Protein AF-A0A1I5B4Q5-F1 (afdb_monomer)

Secondary structure (DSSP, 8-state):
--HHHHHHHTT-HHHHHHHHHHHHHSSS----HHHHHHHHHTS-TTS---SSSSPP-S-HHHHHHHHHHHHHHHHHHHHHHHHHHHHHHHH--

InterPro domains:
  IPR054190 Domain of unknown function DUF6895 [PF21836] (2-79)

Sequence (93 aa):
MSLLALRLERRQWDLLGELLATDACLPRPALDSANWGPLAAAQAPDGALPAVGDMPTGDAGEVFELVYHPTLVAAFATTLATSRAFTALVTTP

Foldseek 3Di:
DDPLVVCLVFQQLQVNLQVLLVLLPDPHRPLDPVNLVSSVVQADPVQWHARTDHQDDDDPVVSCVRGVNSSVSNVNSVVSNVVSVVVVVVPPD

Structure (mmCIF, N/CA/C/O backbone):
data_AF-A0A1I5B4Q5-F1
#
_entry.id   AF-A0A1I5B4Q5-F1
#
loop_
_atom_site.group_PDB
_atom_site.id
_atom_site.type_symbol
_atom_site.label_atom_id
_atom_site.label_alt_id
_atom_site.label_comp_id
_atom_site.label_asym_id
_a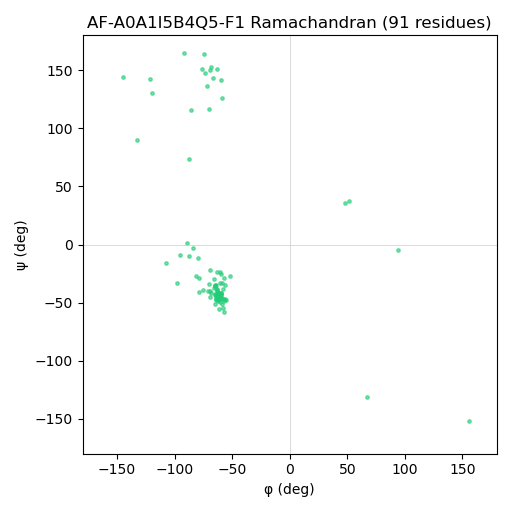tom_site.label_entity_id
_atom_site.label_seq_id
_atom_site.pdbx_PDB_ins_code
_atom_site.Cartn_x
_atom_site.Cartn_y
_atom_site.Cartn_z
_atom_site.occupancy
_atom_site.B_iso_or_equiv
_atom_site.auth_seq_id
_atom_site.auth_comp_id
_atom_site.auth_asym_id
_atom_site.auth_atom_id
_atom_site.pdbx_PDB_model_num
ATOM 1 N N . MET A 1 1 ? -21.017 -1.131 -2.957 1.00 56.06 1 MET A N 1
ATOM 2 C CA . MET A 1 1 ? -19.628 -1.425 -3.369 1.00 56.06 1 MET A CA 1
ATOM 3 C C . MET A 1 1 ? -18.723 -0.390 -2.714 1.00 56.06 1 MET A C 1
ATOM 5 O O . MET A 1 1 ? -19.031 0.788 -2.837 1.00 56.06 1 MET A O 1
ATOM 9 N N . SER A 1 2 ? -17.718 -0.802 -1.932 1.00 80.75 2 SER A N 1
ATOM 10 C CA . SER A 1 2 ? -16.832 0.128 -1.201 1.00 80.75 2 SER A CA 1
ATOM 11 C C . SER A 1 2 ? -15.811 0.779 -2.142 1.00 80.75 2 SER A C 1
ATOM 13 O O . SER A 1 2 ? -15.413 0.164 -3.132 1.00 80.75 2 SER A O 1
ATOM 15 N N . LEU A 1 3 ? -15.368 2.005 -1.833 1.00 79.31 3 LEU A N 1
ATOM 16 C CA . LEU A 1 3 ? -14.336 2.709 -2.606 1.00 79.31 3 LEU A CA 1
ATOM 17 C C . LEU A 1 3 ? -13.025 1.910 -2.672 1.00 79.31 3 LEU A C 1
ATOM 19 O O . LEU A 1 3 ? -12.423 1.852 -3.739 1.00 79.31 3 LEU A O 1
ATOM 23 N N . LEU A 1 4 ? -12.635 1.242 -1.579 1.00 79.94 4 LEU A N 1
ATOM 24 C CA . LEU A 1 4 ? -11.444 0.381 -1.530 1.00 79.94 4 LEU A CA 1
ATOM 25 C C . LEU A 1 4 ? -11.549 -0.792 -2.515 1.00 79.94 4 LEU A C 1
ATOM 27 O O . LEU A 1 4 ? -10.645 -1.004 -3.320 1.00 79.94 4 LEU A O 1
ATOM 31 N N . ALA A 1 5 ? -12.697 -1.479 -2.529 1.00 74.19 5 ALA A N 1
ATOM 32 C CA . ALA A 1 5 ? -12.945 -2.603 -3.432 1.00 74.19 5 ALA A CA 1
ATOM 33 C C . ALA A 1 5 ? -12.848 -2.183 -4.909 1.00 74.19 5 ALA A C 1
ATOM 35 O O . ALA A 1 5 ? -12.197 -2.852 -5.705 1.00 74.19 5 ALA A O 1
ATOM 36 N N . LEU A 1 6 ? -13.401 -1.017 -5.263 1.00 77.12 6 LEU A N 1
ATOM 37 C CA . LEU A 1 6 ? -13.305 -0.488 -6.627 1.00 77.12 6 LEU A CA 1
ATOM 38 C C . LEU A 1 6 ? -11.857 -0.153 -7.034 1.00 77.12 6 LEU A C 1
ATOM 40 O O . LEU A 1 6 ? -11.500 -0.289 -8.205 1.00 77.12 6 LEU A O 1
ATOM 44 N N . ARG A 1 7 ? -11.022 0.337 -6.107 1.00 83.00 7 ARG A N 1
ATOM 45 C CA . ARG A 1 7 ? -9.602 0.621 -6.394 1.00 83.00 7 ARG A CA 1
ATOM 46 C C . ARG A 1 7 ? -8.799 -0.654 -6.574 1.00 83.00 7 ARG A C 1
ATOM 48 O O . ARG A 1 7 ? -7.991 -0.716 -7.497 1.00 83.00 7 ARG A O 1
ATOM 55 N N . LEU A 1 8 ? -9.079 -1.661 -5.753 1.00 79.56 8 LEU A N 1
ATOM 56 C CA . LEU A 1 8 ? -8.476 -2.978 -5.866 1.00 79.56 8 LEU A CA 1
ATOM 57 C C . LEU A 1 8 ? -8.789 -3.632 -7.220 1.00 79.56 8 LEU A C 1
ATOM 59 O O . LEU A 1 8 ? -7.872 -4.043 -7.924 1.00 79.56 8 LEU A O 1
ATOM 63 N N . GLU A 1 9 ? -10.060 -3.650 -7.631 1.00 74.88 9 GLU A N 1
ATOM 64 C CA . GLU A 1 9 ? -10.485 -4.184 -8.937 1.00 74.88 9 GLU A CA 1
ATOM 65 C C . GLU A 1 9 ? -9.769 -3.503 -10.111 1.00 74.88 9 GLU A C 1
ATOM 67 O O . GLU A 1 9 ? -9.445 -4.137 -11.113 1.00 74.88 9 GLU A O 1
ATOM 72 N N . ARG A 1 10 ? -9.491 -2.202 -9.979 1.00 88.88 10 ARG A N 1
ATOM 73 C CA . ARG A 1 10 ? -8.776 -1.409 -10.987 1.00 88.88 10 ARG A CA 1
ATOM 74 C C . ARG A 1 10 ? -7.262 -1.413 -10.813 1.00 88.88 10 ARG A C 1
ATOM 76 O O . ARG A 1 10 ? -6.582 -0.743 -11.588 1.00 88.88 10 ARG A O 1
ATOM 83 N N . ARG A 1 11 ? -6.740 -2.126 -9.810 1.00 93.69 11 ARG A N 1
ATOM 84 C CA . ARG A 1 11 ? -5.313 -2.176 -9.468 1.00 93.69 11 ARG A CA 1
ATOM 85 C C . ARG A 1 11 ? -4.705 -0.777 -9.323 1.00 93.69 11 ARG A C 1
ATOM 87 O O . ARG A 1 11 ? -3.590 -0.543 -9.769 1.00 93.69 11 ARG A O 1
ATOM 94 N N . GLN A 1 12 ? -5.459 0.174 -8.768 1.00 95.06 12 GLN A N 1
ATOM 95 C CA . GLN A 1 12 ? -4.999 1.543 -8.504 1.00 95.06 12 GLN A CA 1
ATOM 96 C C . GLN A 1 12 ? -4.326 1.580 -7.133 1.00 95.06 12 GLN A C 1
ATOM 98 O O . GLN A 1 12 ? -4.927 2.027 -6.157 1.00 95.06 12 GLN A O 1
ATOM 103 N N . TRP A 1 13 ? -3.119 1.027 -7.059 1.00 97.31 13 TRP A N 1
ATOM 104 C CA . TRP A 1 13 ? -2.418 0.753 -5.806 1.00 97.31 13 TRP A CA 1
ATOM 105 C C . TRP A 1 13 ? -2.036 2.008 -5.041 1.00 97.31 13 TRP A C 1
ATOM 107 O O . TRP A 1 13 ? -2.173 2.019 -3.823 1.00 97.31 13 TRP A O 1
ATOM 117 N N . ASP A 1 14 ? -1.635 3.060 -5.751 1.00 96.12 14 ASP A N 1
ATOM 118 C CA . ASP A 1 14 ? -1.295 4.344 -5.144 1.00 96.12 14 ASP A CA 1
ATOM 119 C C . ASP A 1 14 ? -2.473 4.894 -4.326 1.00 96.12 14 ASP A C 1
ATOM 121 O O . ASP A 1 14 ? -2.441 4.991 -3.098 1.00 96.12 14 ASP A O 1
ATOM 125 N N . LEU A 1 15 ? -3.605 5.079 -5.005 1.00 95.50 15 LEU A N 1
ATOM 126 C CA . LEU A 1 15 ? -4.837 5.559 -4.390 1.00 95.50 15 LEU A CA 1
ATOM 127 C C . LEU A 1 15 ? -5.428 4.562 -3.378 1.00 95.50 15 LEU A C 1
ATOM 129 O O . LEU A 1 15 ? -6.086 4.970 -2.423 1.00 95.50 15 LEU A O 1
ATOM 133 N N . LEU A 1 16 ? -5.220 3.253 -3.560 1.00 96.44 16 LEU A N 1
ATOM 134 C CA . LEU A 1 16 ? -5.580 2.261 -2.545 1.00 96.44 16 LEU A CA 1
ATOM 135 C C . LEU A 1 16 ? -4.775 2.494 -1.258 1.00 96.44 16 LEU A C 1
ATOM 137 O O . LEU A 1 16 ? -5.368 2.535 -0.182 1.00 96.44 16 LEU A O 1
ATOM 141 N N . GLY A 1 17 ? -3.460 2.693 -1.365 1.00 97.00 17 GLY A N 1
ATOM 142 C CA . GLY A 1 17 ? -2.579 3.002 -0.241 1.00 97.00 17 GLY A CA 1
ATOM 143 C C . GLY A 1 17 ? -2.976 4.288 0.487 1.00 97.00 17 GLY A C 1
ATOM 144 O O . GLY A 1 17 ? -3.060 4.292 1.715 1.00 97.00 17 GLY A O 1
ATOM 145 N N . GLU A 1 18 ? -3.314 5.353 -0.244 1.00 97.69 18 GLU A N 1
ATOM 146 C CA . GLU A 1 18 ? -3.779 6.622 0.341 1.00 97.69 18 GLU A CA 1
ATOM 147 C C . GLU A 1 18 ? -5.079 6.450 1.144 1.00 97.69 18 GLU A C 1
ATOM 149 O O . GLU A 1 18 ? -5.235 6.985 2.249 1.00 97.69 18 GLU A O 1
AT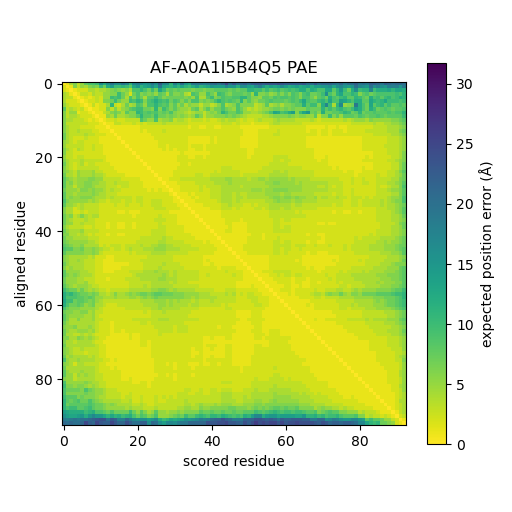OM 154 N N . LEU A 1 19 ? -6.020 5.662 0.618 1.00 96.81 19 LEU A N 1
ATOM 155 C CA . LEU A 1 19 ? -7.277 5.370 1.304 1.00 96.81 19 LEU A CA 1
ATOM 156 C C . LEU A 1 19 ? -7.069 4.472 2.529 1.00 96.81 19 LEU A C 1
ATOM 158 O O . LEU A 1 19 ? -7.759 4.657 3.528 1.00 96.81 19 LEU A O 1
ATOM 162 N N . LEU A 1 20 ? -6.113 3.543 2.487 1.00 96.94 20 LEU A N 1
ATOM 163 C CA . LEU A 1 20 ? -5.737 2.722 3.640 1.00 96.94 20 LEU A CA 1
ATOM 164 C C . LEU A 1 20 ? -5.038 3.543 4.733 1.00 96.94 20 LEU A C 1
ATOM 166 O O . LEU A 1 20 ? -5.345 3.372 5.912 1.00 96.94 20 LEU A O 1
ATOM 170 N N . ALA A 1 21 ? -4.161 4.482 4.363 1.00 97.44 21 ALA A N 1
ATOM 171 C CA . ALA A 1 21 ? -3.592 5.444 5.308 1.00 97.44 21 ALA A CA 1
ATOM 172 C C . ALA A 1 21 ? -4.694 6.295 5.961 1.00 97.44 21 ALA A C 1
ATOM 174 O O . ALA A 1 21 ? -4.680 6.523 7.171 1.00 97.44 21 ALA A O 1
ATOM 175 N N . THR A 1 22 ? -5.679 6.722 5.167 1.00 96.88 22 THR A N 1
ATOM 176 C CA . THR A 1 22 ? -6.840 7.471 5.659 1.00 96.88 22 THR A CA 1
ATOM 177 C C . THR A 1 22 ? -7.688 6.630 6.615 1.00 96.88 22 THR A C 1
ATOM 179 O O . THR A 1 22 ? -8.034 7.120 7.688 1.00 96.88 22 THR A O 1
ATOM 182 N N . ASP A 1 23 ? -7.984 5.368 6.271 1.00 95.88 23 ASP A N 1
ATOM 183 C CA . ASP A 1 23 ? -8.706 4.427 7.141 1.00 95.88 23 ASP A CA 1
ATO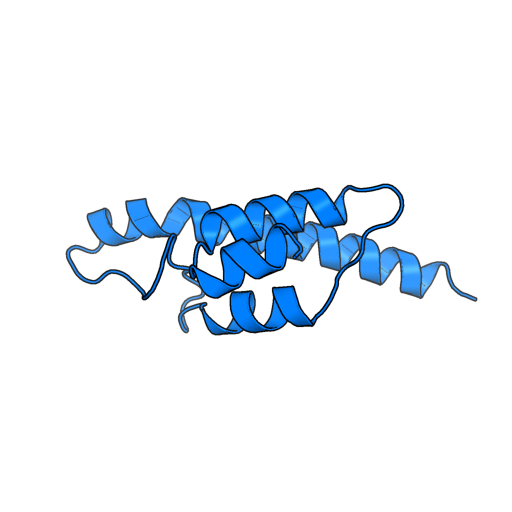M 184 C C . ASP A 1 23 ? -8.013 4.289 8.499 1.00 95.88 23 ASP A C 1
ATOM 186 O O . ASP A 1 23 ? -8.659 4.461 9.531 1.00 95.88 23 ASP A O 1
ATOM 190 N N . ALA A 1 24 ? -6.690 4.091 8.509 1.00 95.88 24 ALA A N 1
ATOM 191 C CA . ALA A 1 24 ? -5.900 3.952 9.734 1.00 95.88 24 ALA A CA 1
ATOM 192 C C . ALA A 1 24 ? -5.959 5.189 10.657 1.00 95.88 24 ALA A C 1
ATOM 194 O O . ALA A 1 24 ? -5.754 5.068 11.869 1.00 95.88 24 ALA A O 1
ATOM 195 N N . CYS A 1 25 ? -6.263 6.367 10.107 1.00 95.69 25 CYS A N 1
ATOM 196 C CA . CYS A 1 25 ? -6.425 7.616 10.853 1.00 95.69 25 CYS A CA 1
ATOM 197 C C . CYS A 1 25 ? -7.851 7.848 11.382 1.00 95.69 25 CYS A C 1
ATOM 199 O O . CYS A 1 25 ? -8.060 8.773 12.172 1.00 95.69 25 CYS A O 1
ATOM 201 N N . LEU A 1 26 ? -8.842 7.049 10.974 1.00 95.00 26 LEU A N 1
ATOM 202 C CA . LEU A 1 26 ? -10.211 7.199 11.463 1.00 95.00 26 LEU A CA 1
ATOM 203 C C . LEU A 1 26 ? -10.315 6.828 12.954 1.00 95.00 26 LEU A C 1
ATOM 205 O O . LEU A 1 26 ? -9.578 5.967 13.438 1.00 95.00 26 LEU A O 1
ATOM 209 N N . PRO A 1 27 ? -11.283 7.401 13.701 1.00 92.94 27 PRO A N 1
ATOM 210 C CA . PRO A 1 27 ? -11.495 7.048 15.108 1.00 92.94 27 PRO A CA 1
ATOM 211 C C . PRO A 1 27 ? -11.768 5.555 15.341 1.00 92.94 27 PRO A C 1
ATOM 213 O O . PRO A 1 27 ? -11.467 5.028 16.409 1.00 92.94 27 PRO A O 1
ATOM 216 N N . ARG A 1 28 ? -12.360 4.881 14.348 1.00 91.50 28 ARG A N 1
ATOM 217 C CA . ARG A 1 28 ? -12.585 3.432 14.314 1.00 91.50 28 ARG A CA 1
ATOM 218 C C . ARG A 1 28 ? -12.139 2.911 12.941 1.00 91.50 28 ARG A C 1
ATOM 220 O O . ARG A 1 28 ? -12.960 2.945 12.024 1.00 91.50 28 ARG A O 1
ATOM 227 N N . PRO A 1 29 ? -10.865 2.516 12.782 1.00 93.88 29 PRO A N 1
ATOM 228 C CA . PRO A 1 29 ? -10.341 2.048 11.502 1.00 93.88 29 PRO A CA 1
ATOM 229 C C . PRO A 1 29 ? -10.867 0.640 11.191 1.00 93.88 29 PRO A C 1
ATOM 231 O O . PRO A 1 29 ? -11.085 -0.153 12.111 1.00 93.88 29 PRO A O 1
ATOM 234 N N . ALA A 1 30 ? -11.075 0.322 9.913 1.00 91.50 30 ALA A N 1
ATOM 235 C CA . ALA A 1 30 ? -11.525 -1.007 9.502 1.00 91.50 30 ALA A CA 1
ATOM 236 C C . ALA A 1 30 ? -10.375 -2.025 9.483 1.00 91.50 30 ALA A C 1
ATOM 238 O O . ALA A 1 30 ? -10.569 -3.163 9.907 1.00 91.50 30 ALA A O 1
ATOM 239 N N . LEU A 1 31 ? -9.194 -1.622 8.995 1.00 91.06 31 LEU A N 1
ATOM 240 C CA . LEU A 1 31 ? -7.986 -2.457 8.877 1.00 91.06 31 LEU A CA 1
ATOM 241 C C . LEU A 1 31 ? -8.230 -3.836 8.230 1.00 91.06 31 LEU A C 1
ATOM 243 O O . LEU A 1 31 ? -7.608 -4.835 8.589 1.00 91.06 31 LEU A O 1
ATOM 247 N N . ASP A 1 32 ? -9.140 -3.895 7.259 1.00 91.31 32 ASP A N 1
ATOM 248 C CA . ASP A 1 32 ? -9.577 -5.151 6.653 1.00 91.31 32 ASP A CA 1
ATOM 249 C C . ASP A 1 32 ? -8.481 -5.789 5.785 1.00 91.31 32 ASP A C 1
ATOM 251 O O . ASP A 1 32 ? -8.084 -5.250 4.744 1.00 91.31 32 ASP A O 1
ATOM 255 N N . SER A 1 33 ? -8.038 -6.980 6.198 1.00 90.12 33 SER A N 1
ATOM 256 C CA . SER A 1 33 ? -7.036 -7.800 5.509 1.00 90.12 33 SER A CA 1
ATOM 257 C C . SER A 1 33 ? -7.331 -8.045 4.024 1.00 90.12 33 SER A C 1
ATOM 259 O O . SER A 1 33 ? -6.387 -8.189 3.246 1.00 90.12 33 SER A O 1
ATOM 261 N N . ALA A 1 34 ? -8.602 -8.021 3.602 1.00 92.19 34 ALA A N 1
ATOM 262 C CA . ALA A 1 34 ? -8.986 -8.183 2.201 1.00 92.19 34 ALA A CA 1
ATOM 263 C C . ALA A 1 34 ? -8.444 -7.066 1.291 1.00 92.19 34 ALA A C 1
ATOM 265 O O . ALA A 1 34 ? -8.280 -7.283 0.093 1.00 92.19 34 ALA A O 1
ATOM 266 N N . ASN A 1 35 ? -8.134 -5.889 1.847 1.00 92.88 35 ASN A N 1
ATOM 267 C CA . ASN A 1 35 ? -7.544 -4.771 1.107 1.00 92.88 35 ASN A CA 1
ATOM 268 C C . ASN A 1 35 ? -6.015 -4.705 1.270 1.00 92.88 35 ASN A C 1
ATOM 270 O O . ASN A 1 35 ? -5.314 -4.336 0.330 1.00 92.88 35 ASN A O 1
ATOM 274 N N . TRP A 1 36 ? -5.489 -5.100 2.435 1.00 95.00 36 TRP A N 1
ATOM 275 C CA . TRP A 1 36 ? -4.047 -5.093 2.717 1.00 95.00 36 TRP A CA 1
ATOM 276 C C . TRP A 1 36 ? -3.290 -6.231 2.025 1.00 95.00 36 TRP A C 1
ATOM 278 O O . TRP A 1 36 ? -2.190 -6.014 1.522 1.00 95.00 36 TRP A O 1
ATOM 288 N N . GLY A 1 37 ? -3.873 -7.432 1.964 1.00 95.50 37 GLY A N 1
ATOM 289 C CA . GLY A 1 37 ? -3.240 -8.600 1.343 1.00 95.50 37 GLY A CA 1
ATOM 290 C C . GLY A 1 37 ? -2.882 -8.376 -0.132 1.00 95.50 37 GLY A C 1
ATOM 291 O O . GLY A 1 37 ? -1.729 -8.579 -0.506 1.00 95.50 37 GLY A O 1
ATOM 292 N N . PRO A 1 38 ? -3.820 -7.908 -0.974 1.00 94.69 38 PRO A N 1
ATOM 293 C CA . PRO A 1 38 ? -3.519 -7.609 -2.370 1.00 94.69 38 PRO A CA 1
ATOM 294 C C . PRO A 1 38 ? -2.524 -6.462 -2.574 1.00 94.69 38 PRO A C 1
ATOM 296 O O . PRO A 1 38 ? -1.714 -6.541 -3.491 1.00 94.69 38 PRO A O 1
ATOM 299 N N . LEU A 1 39 ? -2.552 -5.423 -1.725 1.00 94.56 39 LEU A N 1
ATOM 300 C CA . LEU A 1 39 ? -1.553 -4.348 -1.764 1.00 94.56 39 LEU A CA 1
ATOM 301 C C . LEU A 1 39 ? -0.145 -4.914 -1.523 1.00 94.56 39 LEU A C 1
ATOM 303 O O . LEU A 1 39 ? 0.768 -4.628 -2.289 1.00 94.56 39 LEU A O 1
ATOM 307 N N . ALA A 1 40 ? 0.012 -5.763 -0.502 1.00 95.62 40 ALA A N 1
ATOM 308 C CA . ALA A 1 40 ? 1.279 -6.432 -0.216 1.00 95.62 40 ALA A CA 1
ATOM 309 C C . ALA A 1 40 ? 1.709 -7.365 -1.360 1.00 95.62 40 ALA A C 1
ATOM 311 O O . ALA A 1 40 ? 2.883 -7.418 -1.706 1.00 95.62 40 ALA A O 1
ATOM 312 N N . ALA A 1 41 ? 0.764 -8.066 -1.992 1.00 95.69 41 ALA A N 1
ATOM 313 C CA . ALA A 1 41 ? 1.049 -8.950 -3.122 1.00 95.69 41 ALA A CA 1
ATOM 314 C C . ALA A 1 41 ? 1.465 -8.205 -4.406 1.00 95.69 41 ALA A C 1
ATOM 316 O O . ALA A 1 41 ? 2.095 -8.804 -5.274 1.00 95.69 41 ALA A O 1
ATOM 317 N N . ALA A 1 42 ? 1.110 -6.925 -4.546 1.00 96.19 42 ALA A N 1
ATOM 318 C CA . ALA A 1 42 ? 1.529 -6.091 -5.672 1.00 96.19 42 ALA A CA 1
ATOM 319 C C . ALA A 1 42 ? 2.967 -5.558 -5.528 1.00 96.19 42 ALA A C 1
ATOM 321 O O . ALA A 1 42 ? 3.516 -5.021 -6.492 1.00 96.19 42 ALA A O 1
ATOM 322 N N . GLN A 1 43 ? 3.569 -5.688 -4.343 1.00 96.44 43 GLN A N 1
ATOM 323 C CA . GLN A 1 43 ? 4.927 -5.239 -4.062 1.00 96.44 43 GLN A CA 1
ATOM 324 C C . GLN A 1 43 ? 5.961 -6.143 -4.750 1.00 96.44 43 GLN A C 1
ATOM 326 O O . GLN A 1 43 ? 5.861 -7.371 -4.722 1.00 96.44 43 GLN A O 1
ATOM 331 N N . ALA A 1 44 ? 6.979 -5.538 -5.357 1.00 95.75 44 ALA A N 1
ATOM 332 C CA . ALA A 1 44 ? 8.127 -6.253 -5.897 1.00 95.75 44 ALA A CA 1
ATOM 333 C C . ALA A 1 44 ? 9.069 -6.746 -4.778 1.00 95.75 44 ALA A C 1
ATOM 335 O O . ALA A 1 44 ? 9.003 -6.258 -3.648 1.00 95.75 44 ALA A O 1
ATOM 336 N N . PRO A 1 45 ? 9.983 -7.696 -5.066 1.00 94.75 45 PRO A N 1
ATOM 337 C CA . PRO A 1 45 ? 10.895 -8.246 -4.057 1.00 94.75 45 PRO A CA 1
ATOM 338 C C . PRO A 1 45 ? 11.816 -7.222 -3.380 1.00 94.75 45 PRO A C 1
ATOM 340 O O . PRO A 1 45 ? 12.269 -7.456 -2.263 1.00 94.75 45 PRO A O 1
ATOM 343 N N . ASP A 1 46 ? 12.110 -6.107 -4.049 1.00 93.88 46 ASP A N 1
ATOM 344 C CA . ASP A 1 46 ? 12.901 -4.991 -3.515 1.00 93.88 46 ASP A CA 1
ATOM 345 C C . ASP A 1 46 ? 12.070 -3.998 -2.685 1.00 93.88 46 ASP A C 1
ATOM 347 O O . ASP A 1 46 ? 12.610 -3.054 -2.110 1.00 93.88 46 ASP A O 1
ATOM 351 N N . GLY A 1 47 ? 10.760 -4.225 -2.595 1.00 95.25 47 GLY A N 1
ATOM 352 C CA . GLY A 1 47 ? 9.822 -3.395 -1.862 1.00 95.25 47 GLY A CA 1
ATOM 353 C C . GLY A 1 47 ? 9.122 -2.330 -2.707 1.00 95.25 47 GLY A C 1
ATOM 354 O O . GLY A 1 47 ? 8.232 -1.661 -2.178 1.00 95.25 47 GLY A O 1
ATOM 355 N N . ALA A 1 48 ? 9.468 -2.162 -3.986 1.00 97.25 48 ALA A N 1
ATOM 356 C CA . ALA A 1 48 ? 8.813 -1.177 -4.838 1.00 97.25 48 ALA A CA 1
ATOM 357 C C . ALA A 1 48 ? 7.345 -1.550 -5.092 1.00 97.25 48 ALA A C 1
ATOM 359 O O . ALA A 1 48 ? 7.003 -2.723 -5.259 1.00 97.25 48 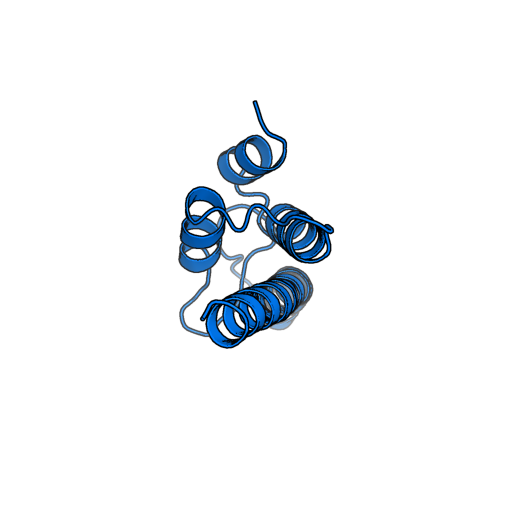ALA A O 1
ATOM 360 N N . LEU A 1 49 ? 6.472 -0.548 -5.159 1.00 97.81 49 LEU A N 1
ATOM 361 C CA . LEU A 1 49 ? 5.055 -0.720 -5.467 1.00 97.81 49 LEU A CA 1
ATOM 362 C C . LEU A 1 49 ? 4.697 0.057 -6.744 1.00 97.81 49 LEU A C 1
ATOM 364 O O . LEU A 1 49 ? 5.027 1.239 -6.836 1.00 97.81 49 LEU A O 1
ATOM 368 N N . PRO A 1 50 ? 4.016 -0.552 -7.732 1.00 97.50 50 PRO A N 1
ATOM 369 C CA . PRO A 1 50 ? 3.547 0.194 -8.893 1.00 97.50 50 PRO A CA 1
ATOM 370 C C . PRO A 1 50 ? 2.424 1.152 -8.507 1.00 97.50 50 PRO A C 1
ATOM 372 O O . PRO A 1 50 ? 1.617 0.836 -7.640 1.00 97.50 50 PRO A O 1
ATOM 375 N N . ALA A 1 51 ? 2.295 2.280 -9.205 1.00 95.31 51 ALA A N 1
ATOM 376 C CA . ALA A 1 51 ? 1.164 3.185 -8.988 1.00 95.31 51 ALA A CA 1
ATOM 377 C C . ALA A 1 51 ? -0.171 2.569 -9.450 1.00 95.31 51 ALA A C 1
ATOM 379 O O . ALA A 1 51 ? -1.200 2.677 -8.776 1.00 95.31 51 ALA A O 1
ATOM 380 N N . VAL A 1 52 ? -0.152 1.898 -10.605 1.00 94.94 52 VAL A N 1
ATOM 381 C CA . VAL A 1 52 ? -1.307 1.222 -11.199 1.00 94.94 52 VAL A CA 1
ATOM 382 C C . VAL A 1 52 ? -0.874 -0.048 -11.921 1.00 94.94 52 VAL A C 1
ATOM 384 O O . VAL A 1 52 ? 0.172 -0.068 -12.559 1.00 94.94 52 VAL A O 1
ATOM 387 N N . GLY A 1 53 ? -1.696 -1.095 -11.869 1.00 95.56 53 GLY A N 1
ATOM 388 C CA . GLY A 1 53 ? -1.474 -2.302 -12.662 1.00 95.56 53 GLY A CA 1
ATOM 389 C C . GLY A 1 53 ? -0.228 -3.078 -12.233 1.00 95.56 53 GLY A C 1
ATOM 390 O O . GLY A 1 53 ? -0.088 -3.414 -11.055 1.00 95.56 53 GLY A O 1
ATOM 391 N N . ASP A 1 54 ? 0.603 -3.441 -13.206 1.00 95.88 54 ASP A N 1
ATOM 392 C CA . ASP A 1 54 ? 1.856 -4.179 -13.020 1.00 95.88 54 ASP A CA 1
ATOM 393 C C . ASP A 1 54 ? 3.054 -3.231 -12.856 1.00 95.88 54 ASP A C 1
ATOM 395 O O . ASP A 1 54 ? 2.969 -2.042 -13.161 1.00 95.88 54 ASP A O 1
ATOM 399 N N . MET A 1 55 ? 4.182 -3.766 -12.380 1.00 96.44 55 MET A N 1
ATOM 400 C CA . MET A 1 55 ? 5.427 -3.006 -12.239 1.00 96.44 55 MET A CA 1
ATOM 401 C C . MET A 1 55 ? 5.886 -2.444 -13.597 1.00 96.44 55 MET A C 1
ATOM 403 O O . MET A 1 55 ? 6.017 -3.227 -14.545 1.00 96.44 55 MET A O 1
ATOM 407 N N . PRO A 1 56 ? 6.136 -1.124 -13.728 1.00 96.19 56 PRO A N 1
ATOM 408 C CA . PRO A 1 56 ? 6.686 -0.570 -14.957 1.00 96.19 56 PRO A CA 1
ATOM 409 C C . PRO A 1 56 ? 8.088 -1.118 -15.240 1.00 96.19 56 PRO A C 1
ATOM 411 O O . PRO A 1 56 ? 8.858 -1.446 -14.339 1.00 96.19 56 PRO A O 1
ATOM 414 N N . THR A 1 57 ? 8.427 -1.183 -16.523 1.00 95.31 57 THR A N 1
ATOM 415 C CA . THR A 1 57 ? 9.745 -1.591 -17.022 1.00 95.31 57 THR A CA 1
ATOM 416 C C . THR A 1 57 ? 10.331 -0.468 -17.863 1.00 95.31 57 THR A C 1
ATOM 418 O O . THR A 1 57 ? 9.592 0.141 -18.635 1.00 95.31 57 THR A O 1
ATOM 421 N N . GLY A 1 58 ? 11.638 -0.235 -17.795 1.00 95.12 58 GLY A N 1
ATOM 422 C CA . GLY A 1 58 ? 12.280 0.811 -18.588 1.00 95.12 58 GLY A CA 1
ATOM 423 C C . GLY A 1 58 ? 13.577 1.292 -17.959 1.00 95.12 58 GLY A C 1
ATOM 424 O O . GLY A 1 58 ? 14.242 0.535 -17.250 1.00 95.12 58 GLY A O 1
ATOM 425 N N . ASP A 1 59 ? 13.921 2.549 -18.235 1.00 97.19 59 ASP A N 1
ATOM 426 C CA . ASP A 1 59 ? 15.027 3.223 -17.564 1.00 97.19 59 ASP A CA 1
ATOM 427 C C . ASP A 1 59 ? 14.791 3.290 -16.047 1.00 97.19 59 ASP A C 1
ATOM 429 O O . ASP A 1 59 ? 13.671 3.505 -15.580 1.00 97.19 59 ASP A O 1
ATOM 433 N N . ALA A 1 60 ? 15.856 3.105 -15.268 1.00 94.44 60 ALA A N 1
ATOM 434 C CA . ALA A 1 60 ? 15.752 3.027 -13.816 1.00 94.44 60 ALA A CA 1
ATOM 435 C C . ALA A 1 60 ? 15.283 4.345 -13.179 1.00 94.44 60 ALA A C 1
ATOM 437 O O . ALA A 1 60 ? 14.558 4.307 -12.186 1.00 94.44 60 ALA A O 1
ATOM 438 N N . GLY A 1 61 ? 15.671 5.498 -13.736 1.00 97.06 61 GLY A N 1
ATOM 439 C CA . GLY A 1 61 ? 15.234 6.804 -13.247 1.00 97.06 61 GLY A CA 1
ATOM 440 C C . GLY A 1 61 ? 13.750 7.031 -13.516 1.00 97.06 61 GLY A C 1
ATOM 441 O O . GLY A 1 61 ? 13.009 7.409 -12.614 1.00 97.06 61 GLY A O 1
ATOM 442 N N . GLU A 1 62 ? 13.293 6.716 -14.727 1.00 96.12 62 GLU A N 1
ATOM 443 C CA . GLU A 1 62 ? 11.873 6.815 -15.085 1.00 96.12 62 GLU A CA 1
ATOM 444 C C . GLU A 1 62 ? 11.001 5.866 -14.253 1.00 96.12 62 GLU A C 1
ATOM 446 O O . GLU A 1 62 ? 9.943 6.259 -13.761 1.00 96.12 62 GLU A O 1
ATOM 451 N N . VAL A 1 63 ? 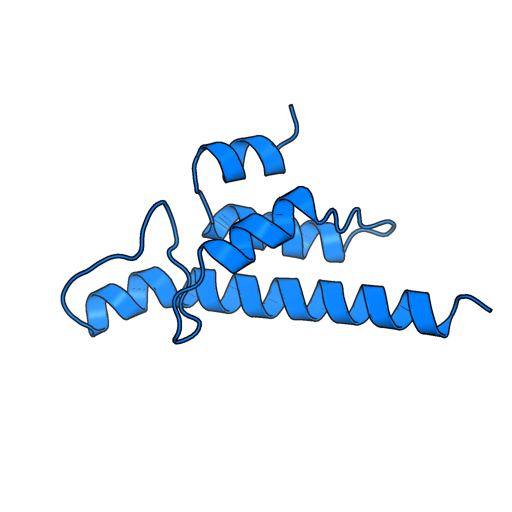11.455 4.625 -14.047 1.00 97.25 63 VAL A N 1
ATOM 452 C CA . VAL A 1 63 ? 10.766 3.660 -13.180 1.00 97.25 63 VAL A CA 1
ATOM 453 C C . VAL A 1 63 ? 10.712 4.171 -11.743 1.00 97.25 63 VAL A C 1
ATOM 455 O O . VAL A 1 63 ? 9.647 4.111 -11.132 1.00 97.25 63 VAL A O 1
ATOM 458 N N . PHE A 1 64 ? 11.815 4.711 -11.215 1.00 96.88 64 PHE A N 1
ATOM 459 C CA . PHE A 1 64 ? 11.857 5.268 -9.865 1.00 96.88 64 PHE A CA 1
ATOM 460 C C . PHE A 1 64 ? 10.806 6.365 -9.667 1.00 96.88 64 PHE A C 1
ATOM 462 O O . PHE A 1 64 ? 10.034 6.288 -8.714 1.00 96.88 64 PHE A O 1
ATOM 469 N N . GLU A 1 65 ? 10.710 7.330 -10.583 1.00 96.75 65 GLU A N 1
ATOM 470 C CA . GLU A 1 65 ? 9.722 8.417 -10.494 1.00 96.75 65 GLU A CA 1
ATOM 471 C C . GLU A 1 65 ? 8.273 7.900 -10.459 1.00 96.75 65 GLU A C 1
ATOM 473 O O . GLU A 1 65 ? 7.417 8.468 -9.780 1.00 96.75 65 GLU A O 1
ATOM 478 N N . LEU A 1 66 ? 7.988 6.784 -11.138 1.00 96.88 66 LEU A N 1
ATOM 479 C CA . LEU A 1 66 ? 6.651 6.183 -11.171 1.00 96.88 66 LEU A CA 1
ATOM 480 C C . LEU A 1 66 ? 6.301 5.373 -9.915 1.00 96.88 66 LEU A C 1
ATOM 482 O O . LEU A 1 66 ? 5.121 5.244 -9.582 1.00 96.88 66 LEU A O 1
ATOM 486 N N . VAL A 1 67 ? 7.295 4.788 -9.244 1.00 98.00 67 VAL A N 1
ATOM 487 C CA . VAL A 1 67 ? 7.078 3.850 -8.125 1.00 98.00 67 VAL A CA 1
ATOM 488 C C . VAL A 1 67 ? 7.425 4.453 -6.767 1.00 98.00 67 VAL A C 1
ATOM 490 O O . VAL A 1 67 ? 7.006 3.929 -5.737 1.00 98.00 67 VAL A O 1
ATOM 493 N N . TYR A 1 68 ? 8.157 5.566 -6.731 1.00 97.88 68 TYR A N 1
ATOM 494 C CA . TYR A 1 68 ? 8.599 6.215 -5.4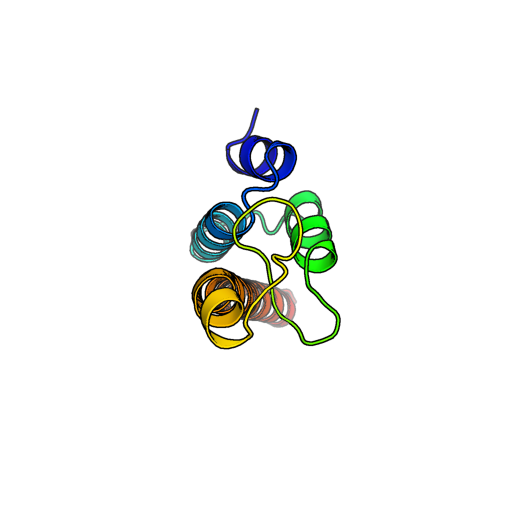98 1.00 97.88 68 TYR A CA 1
ATOM 495 C C . TYR A 1 68 ? 7.427 6.597 -4.586 1.00 97.88 68 TYR A C 1
ATOM 497 O O . TYR A 1 68 ? 7.377 6.173 -3.429 1.00 97.88 68 TYR A O 1
ATOM 505 N N . HIS A 1 69 ? 6.460 7.354 -5.113 1.00 98.00 69 HIS A N 1
ATOM 506 C CA . HIS A 1 69 ? 5.298 7.821 -4.351 1.00 98.00 69 HIS A CA 1
ATOM 507 C C . HIS A 1 69 ? 4.433 6.670 -3.804 1.00 98.00 69 HIS A C 1
ATOM 509 O O . HIS A 1 69 ? 4.308 6.584 -2.581 1.00 98.00 69 HIS A O 1
ATOM 515 N N . PRO A 1 70 ? 3.920 5.725 -4.622 1.00 97.88 70 PRO A N 1
ATOM 516 C CA . PRO A 1 70 ? 3.113 4.613 -4.107 1.00 97.88 70 PRO A CA 1
ATOM 517 C C . PRO A 1 70 ? 3.875 3.734 -3.107 1.00 97.88 70 PRO A C 1
ATOM 519 O O . PRO A 1 70 ? 3.285 3.240 -2.144 1.00 97.88 70 PRO A O 1
ATOM 522 N N . THR A 1 71 ? 5.194 3.576 -3.273 1.00 98.38 71 THR A N 1
ATOM 523 C CA . THR A 1 71 ? 6.034 2.850 -2.306 1.00 98.38 71 THR A CA 1
ATOM 524 C C . THR A 1 71 ? 6.062 3.560 -0.951 1.00 98.38 71 THR A C 1
ATOM 526 O O . THR A 1 71 ? 5.858 2.926 0.088 1.00 98.38 71 THR A O 1
ATOM 529 N N . LEU A 1 72 ? 6.265 4.882 -0.939 1.00 98.38 72 LEU A N 1
ATOM 530 C CA . LEU A 1 72 ? 6.235 5.666 0.297 1.00 98.38 72 LEU A CA 1
ATOM 531 C C . LEU A 1 72 ? 4.855 5.674 0.949 1.00 98.38 72 LEU A C 1
ATOM 533 O O . LEU A 1 72 ? 4.759 5.513 2.167 1.00 98.38 72 LEU A O 1
ATOM 537 N N . VAL A 1 73 ? 3.796 5.821 0.156 1.00 98.25 73 VAL A N 1
ATOM 538 C CA . VAL A 1 73 ? 2.414 5.762 0.639 1.00 98.25 73 VAL A CA 1
ATOM 539 C C . VAL A 1 73 ? 2.143 4.417 1.313 1.00 98.25 73 VAL A C 1
ATOM 541 O O . VAL A 1 73 ? 1.611 4.392 2.422 1.00 98.25 73 VAL A O 1
ATOM 544 N N . ALA A 1 74 ? 2.555 3.302 0.706 1.00 97.75 74 ALA A N 1
ATOM 545 C CA . ALA A 1 74 ? 2.368 1.973 1.283 1.00 97.75 74 ALA A CA 1
ATOM 546 C C . ALA A 1 74 ? 3.139 1.785 2.599 1.00 97.75 74 ALA A C 1
ATOM 548 O O . ALA A 1 74 ? 2.581 1.275 3.577 1.00 97.75 74 ALA A O 1
ATOM 549 N N . ALA A 1 75 ? 4.394 2.241 2.661 1.00 98.06 75 ALA A N 1
ATOM 550 C CA . ALA A 1 75 ? 5.192 2.208 3.886 1.00 98.06 75 ALA A CA 1
ATOM 551 C C . ALA A 1 75 ? 4.565 3.066 5.001 1.00 98.06 75 ALA A C 1
ATOM 553 O O . ALA A 1 75 ? 4.467 2.637 6.157 1.00 98.06 75 ALA A O 1
ATOM 554 N N . PHE A 1 76 ? 4.081 4.259 4.651 1.00 98.25 76 PHE A N 1
ATOM 555 C CA . PHE A 1 76 ? 3.410 5.169 5.573 1.00 98.25 76 PHE A CA 1
ATOM 556 C C . PHE A 1 76 ? 2.094 4.581 6.099 1.00 98.25 76 PHE A C 1
ATOM 558 O O . PHE A 1 76 ? 1.903 4.485 7.314 1.00 98.25 76 PHE A O 1
ATOM 565 N N . ALA A 1 77 ? 1.224 4.107 5.203 1.00 97.88 77 ALA A N 1
ATOM 566 C CA . ALA A 1 77 ? -0.039 3.462 5.550 1.00 97.88 77 ALA A CA 1
ATOM 567 C C . ALA A 1 77 ? 0.185 2.268 6.490 1.00 97.88 77 ALA A C 1
ATOM 569 O O . ALA A 1 77 ? -0.464 2.161 7.533 1.00 97.88 77 ALA A O 1
ATOM 570 N N . THR A 1 78 ? 1.152 1.407 6.163 1.00 97.00 78 THR A N 1
ATOM 571 C CA . THR A 1 78 ? 1.494 0.227 6.969 1.00 97.00 78 THR A CA 1
ATOM 572 C C . THR A 1 78 ? 1.997 0.621 8.354 1.00 97.00 78 THR A C 1
ATOM 574 O O . THR A 1 78 ? 1.625 -0.008 9.344 1.00 97.00 78 THR A O 1
ATOM 577 N N . THR A 1 79 ? 2.792 1.687 8.458 1.00 98.06 79 THR A N 1
ATOM 578 C CA . THR A 1 79 ? 3.280 2.203 9.745 1.00 98.06 79 THR A CA 1
ATOM 579 C C . THR A 1 79 ? 2.124 2.658 10.638 1.00 98.06 79 THR A C 1
ATOM 581 O O . THR A 1 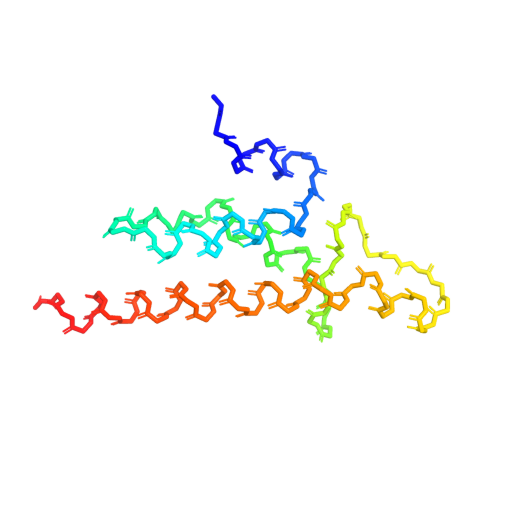79 ? 2.059 2.276 11.809 1.00 98.06 79 THR A O 1
ATOM 584 N N . LEU A 1 80 ? 1.172 3.420 10.087 1.00 97.62 80 LEU A N 1
ATOM 585 C CA . LEU A 1 80 ? -0.020 3.866 10.814 1.00 97.62 80 LEU A CA 1
ATOM 586 C C . LEU A 1 80 ? -0.888 2.685 11.264 1.00 97.62 80 LEU A C 1
ATOM 588 O O . LEU A 1 80 ? -1.249 2.593 12.439 1.00 97.62 80 LEU A O 1
ATOM 592 N N . ALA A 1 81 ? -1.181 1.758 10.350 1.00 96.38 81 ALA A N 1
ATOM 593 C CA . ALA A 1 81 ? -1.982 0.573 10.641 1.00 96.38 81 ALA A CA 1
ATOM 594 C C . ALA A 1 81 ? -1.328 -0.306 11.716 1.00 96.38 81 ALA A C 1
ATOM 596 O O . ALA A 1 81 ? -1.988 -0.723 12.668 1.00 96.38 81 ALA A O 1
ATOM 597 N N . THR A 1 82 ? -0.014 -0.515 11.622 1.00 95.62 82 THR A N 1
ATOM 598 C CA . THR A 1 82 ? 0.764 -1.293 12.594 1.00 95.62 82 THR A CA 1
ATOM 599 C C . THR A 1 82 ? 0.772 -0.619 13.966 1.00 95.62 82 THR A C 1
ATOM 601 O O . THR A 1 82 ? 0.531 -1.274 14.977 1.00 95.62 82 THR A O 1
ATOM 604 N N . SER A 1 83 ? 0.964 0.704 14.022 1.00 95.69 83 SER A N 1
ATOM 605 C CA . SER A 1 83 ? 0.884 1.480 15.268 1.00 95.69 83 SER A CA 1
ATOM 606 C C . SER A 1 83 ? -0.493 1.361 15.936 1.00 95.69 83 SER A C 1
ATOM 608 O O . SER A 1 83 ? -0.590 1.151 17.152 1.00 95.69 83 SER A O 1
ATOM 610 N N . ARG A 1 84 ? -1.575 1.432 15.148 1.00 93.12 84 ARG A N 1
ATOM 611 C CA . ARG A 1 84 ? -2.950 1.238 15.634 1.00 93.12 84 ARG A CA 1
ATOM 612 C C . ARG A 1 84 ? -3.180 -0.178 16.148 1.00 93.12 84 ARG A C 1
ATOM 614 O O . ARG A 1 84 ? -3.685 -0.322 17.261 1.00 93.12 84 ARG A O 1
ATOM 621 N N . ALA A 1 85 ? -2.769 -1.192 15.390 1.00 91.12 85 ALA A N 1
ATOM 622 C CA . ALA A 1 85 ? -2.907 -2.590 15.778 1.00 91.12 85 ALA A CA 1
ATOM 623 C C . ALA A 1 85 ? -2.142 -2.893 17.076 1.00 91.12 85 ALA A C 1
ATOM 625 O O . ALA A 1 85 ? -2.717 -3.454 18.007 1.00 91.12 85 ALA A O 1
ATOM 626 N N . PHE A 1 86 ? -0.890 -2.438 17.196 1.00 92.62 86 PHE A N 1
ATOM 627 C CA . PHE A 1 86 ? -0.118 -2.600 18.429 1.00 92.62 86 PHE A CA 1
ATOM 628 C C . PHE A 1 86 ? -0.747 -1.879 19.616 1.00 92.62 86 PHE A C 1
ATOM 630 O O . PHE A 1 86 ? -0.808 -2.448 20.701 1.00 92.62 86 PHE A O 1
ATOM 637 N N . THR A 1 87 ? -1.258 -0.659 19.421 1.00 92.19 87 THR A N 1
ATOM 638 C CA . THR A 1 87 ? -1.957 0.061 20.495 1.00 92.19 87 THR A CA 1
ATOM 639 C C . THR A 1 87 ? -3.137 -0.763 21.007 1.00 92.19 87 THR A C 1
ATOM 641 O O . THR A 1 87 ? -3.263 -0.936 22.213 1.00 92.19 87 THR A O 1
ATOM 644 N N . ALA A 1 88 ? -3.963 -1.309 20.108 1.00 88.50 88 ALA A N 1
ATOM 645 C CA . ALA A 1 88 ? -5.118 -2.122 20.482 1.00 88.50 88 ALA A CA 1
ATOM 646 C C . ALA A 1 88 ? -4.721 -3.406 21.228 1.00 88.50 88 ALA A C 1
ATOM 648 O O . ALA A 1 88 ? -5.366 -3.761 22.211 1.00 88.50 88 ALA A O 1
ATOM 649 N N . LEU A 1 89 ? -3.644 -4.078 20.808 1.00 89.75 89 LEU A N 1
ATOM 650 C CA . LEU A 1 89 ? -3.137 -5.275 21.488 1.00 89.75 89 LEU A CA 1
ATOM 651 C C . LEU A 1 89 ? -2.642 -4.984 22.911 1.00 89.75 89 LEU A C 1
ATOM 653 O O . LEU A 1 89 ? -2.801 -5.824 23.786 1.00 89.75 89 LEU A O 1
ATOM 657 N N . VAL A 1 90 ? -2.049 -3.810 23.147 1.00 92.94 90 VAL A N 1
ATOM 658 C CA . VAL A 1 90 ? -1.515 -3.428 24.467 1.00 92.94 90 VAL A CA 1
ATOM 659 C C . VAL A 1 90 ? -2.606 -2.903 25.406 1.00 92.94 90 VAL A C 1
ATOM 661 O O . VAL A 1 90 ? -2.463 -2.997 26.622 1.00 92.94 90 VAL A O 1
ATOM 664 N N . THR A 1 91 ? -3.690 -2.333 24.873 1.00 87.56 91 THR A N 1
ATOM 665 C CA . THR A 1 91 ? -4.784 -1.763 25.679 1.00 87.56 91 THR A CA 1
ATOM 666 C C . THR A 1 91 ? -5.960 -2.712 25.900 1.00 87.56 91 THR A C 1
ATOM 668 O O . THR A 1 91 ?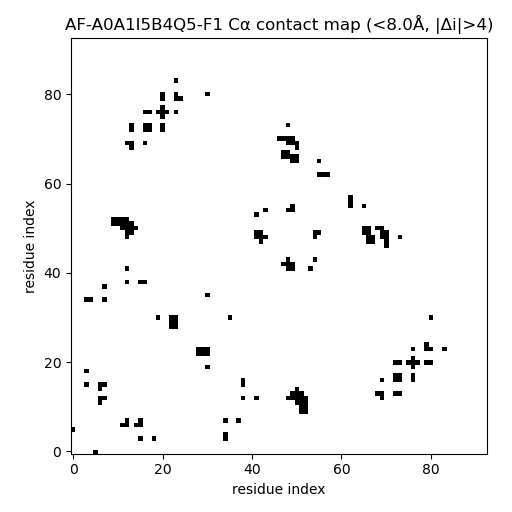 -6.839 -2.393 26.702 1.00 87.56 91 THR A O 1
ATOM 671 N N . THR A 1 92 ? -5.990 -3.861 25.220 1.00 67.81 92 THR A N 1
ATOM 672 C CA . THR A 1 92 ? -6.968 -4.927 25.476 1.00 67.81 92 THR A CA 1
ATOM 673 C C . THR A 1 92 ? -6.435 -5.817 26.612 1.00 67.81 92 THR A C 1
ATOM 675 O O . THR A 1 92 ? -5.365 -6.394 26.431 1.00 67.81 92 THR A O 1
ATOM 678 N N . PRO A 1 93 ? -7.106 -5.880 27.781 1.00 55.78 93 PRO A N 1
ATOM 679 C CA . PRO A 1 93 ? -6.634 -6.626 28.952 1.00 55.78 93 PRO A CA 1
ATOM 680 C C . PRO A 1 93 ? -6.671 -8.148 28.775 1.00 55.78 93 PRO A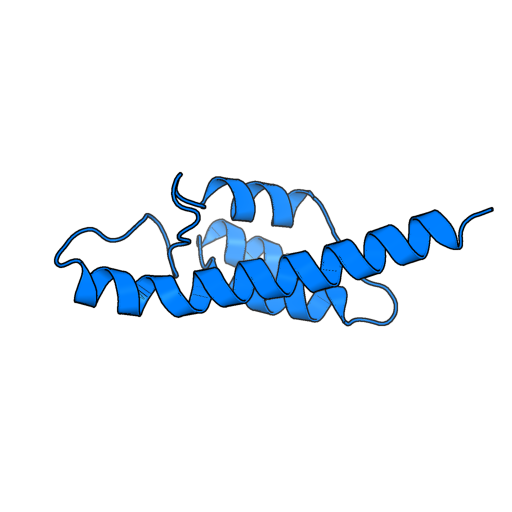 C 1
ATOM 682 O O . PRO A 1 93 ? -7.499 -8.640 27.974 1.00 55.78 93 PRO A O 1
#

pLDDT: mean 92.73, std 8.07, range [55.78, 98.38]

Solvent-accessible surface area (backbone atoms only — not comparable to full-atom values): 5191 Å² total; per-residue (Å²): 135,57,72,63,58,57,26,57,78,64,32,30,44,29,64,38,23,52,51,47,34,50,36,46,69,42,99,76,49,77,85,53,59,85,62,52,52,58,57,60,68,57,37,43,98,88,58,50,19,32,36,48,69,63,75,76,84,75,58,69,69,64,40,42,70,55,20,49,61,27,26,49,38,41,54,50,20,50,51,46,41,49,53,50,51,52,50,51,62,72,72,53,131

Nearest PDB structures (foldseek):
  5jdm-assembly1_A  TM=3.320E-01  e=5.842E+00  Methanocaldococcus jannaschii DSM 2661

Mean predicted aligned error: 3.75 Å

Radius of gyration: 14.12 Å; Cα contacts (8 Å, |Δi|>4): 100; chains: 1; bounding box: 35×17×48 Å

Organism: NCBI:txid455193